Protein AF-I3S572-F1 (afdb_monomer_lite)

Sequence (122 aa):
MADKWIPLQGVKKGEIHIQITRKVPEVQKRKSIDSGPSLGKLHQIPSQIKEMMIKFRSLIEDENLEGLSTTLSELETLEDTQEGYIVQLETEQMLLLSKIKELGKEIINFSPSQSRRFFESP

Radius of gyration: 30.43 Å; chains: 1; bounding box: 64×19×92 Å

Foldseek 3Di:
DDWDWAFDPPDPGDIDIDDDDDPPPPPPPPPPPPPDPDVVVLVCLVVVLVVLVVVLVVCVVVVPPVSNVVSVVVNVVSVVVNVVVVVVVVVVVVVVVVVVVVVVVVCVVPPDPPDDDDPPDD

Organism: Lotus japonicus (NCBI:txid34305)

Secondary structure (DSSP, 8-state):
-EEEEEEPTTSSS-EEEEEE-------------S-PPPHHHHTTHHHHHHHHHHHHHHHHHTT-HHHHHHHHHHHHHHHHHHHHHHHHHHHHHHHHHHHHHHHHHHHHHHS---SSSS----

Structure (mmCIF, N/CA/C/O backbone):
data_AF-I3S572-F1
#
_entry.id   AF-I3S572-F1
#
loop_
_atom_site.group_PDB
_atom_site.id
_atom_site.type_symbol
_atom_site.label_atom_id
_atom_site.label_alt_id
_atom_site.label_comp_id
_atom_site.label_asym_id
_atom_site.label_entity_id
_atom_site.label_seq_id
_atom_site.pdbx_PDB_ins_code
_atom_site.Cartn_x
_atom_site.Cartn_y
_atom_site.Cartn_z
_atom_site.occupancy
_atom_site.B_iso_or_equiv
_atom_site.auth_seq_id
_atom_site.auth_comp_id
_atom_site.auth_asym_id
_atom_site.auth_atom_id
_atom_site.pdbx_PDB_model_num
ATOM 1 N N . MET A 1 1 ? 8.385 15.665 -37.724 1.00 61.81 1 MET A N 1
ATOM 2 C CA . MET A 1 1 ? 8.419 14.511 -38.645 1.00 61.81 1 MET A CA 1
ATOM 3 C C . MET A 1 1 ? 9.443 14.855 -39.702 1.00 61.81 1 MET A C 1
ATOM 5 O O . MET A 1 1 ? 9.413 15.988 -40.164 1.00 61.81 1 MET A O 1
ATOM 9 N N . ALA A 1 2 ? 10.391 13.967 -39.983 1.00 73.56 2 ALA A N 1
ATOM 10 C CA . ALA A 1 2 ? 11.379 14.196 -41.034 1.00 73.56 2 ALA A CA 1
ATOM 11 C C . ALA A 1 2 ? 11.100 13.196 -42.149 1.00 73.56 2 ALA A C 1
ATOM 13 O O . ALA A 1 2 ? 11.079 11.996 -41.888 1.00 73.56 2 ALA A O 1
ATOM 14 N N . ASP A 1 3 ? 10.828 13.706 -43.341 1.00 85.75 3 ASP A N 1
ATOM 15 C CA . ASP A 1 3 ? 10.545 12.918 -44.530 1.00 85.75 3 ASP A CA 1
ATOM 16 C C . ASP A 1 3 ? 11.526 13.340 -45.625 1.00 85.75 3 ASP A C 1
ATOM 18 O O . ASP A 1 3 ? 11.631 14.533 -45.931 1.00 85.75 3 ASP A O 1
ATOM 22 N N . LYS A 1 4 ? 12.325 12.397 -46.131 1.00 89.50 4 LYS A N 1
ATOM 23 C CA . LYS A 1 4 ? 13.387 12.704 -47.090 1.00 89.50 4 LYS A CA 1
ATOM 24 C C . LYS A 1 4 ? 13.690 11.535 -48.020 1.00 89.50 4 LYS A C 1
ATOM 26 O O . LYS A 1 4 ? 13.847 10.398 -47.581 1.00 89.50 4 LYS A O 1
ATOM 31 N N . TRP A 1 5 ? 13.881 11.861 -49.296 1.00 89.38 5 TRP A N 1
ATOM 32 C CA . TRP A 1 5 ? 14.478 10.978 -50.296 1.00 89.38 5 TRP A CA 1
ATOM 33 C C . TRP A 1 5 ? 16.002 11.136 -50.303 1.00 89.38 5 TRP A C 1
ATOM 35 O O . TRP A 1 5 ? 16.520 12.257 -50.326 1.00 89.38 5 TRP A O 1
ATOM 45 N N . ILE A 1 6 ? 16.728 10.019 -50.246 1.00 89.69 6 ILE A N 1
ATOM 46 C CA . ILE A 1 6 ? 18.193 9.976 -50.256 1.00 89.69 6 ILE A CA 1
ATOM 47 C C . ILE A 1 6 ? 18.657 9.160 -51.468 1.00 89.69 6 ILE A C 1
ATOM 49 O O . ILE A 1 6 ? 18.324 7.976 -51.550 1.00 89.69 6 ILE A O 1
ATOM 53 N N . PRO A 1 7 ? 19.429 9.742 -52.403 1.00 91.25 7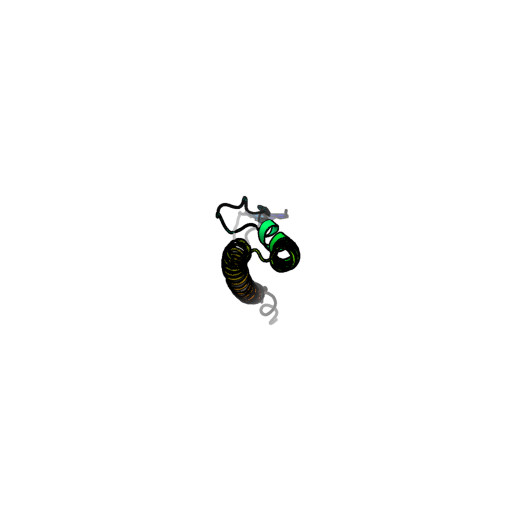 PRO A N 1
ATOM 54 C CA . PRO A 1 7 ? 19.930 9.008 -53.556 1.00 91.25 7 PRO A CA 1
ATOM 55 C C . PRO A 1 7 ? 20.971 7.966 -53.138 1.00 91.25 7 PRO A C 1
ATOM 57 O O . PRO A 1 7 ? 21.817 8.213 -52.274 1.00 91.25 7 PRO A O 1
ATOM 60 N N . LEU A 1 8 ? 20.921 6.800 -53.777 1.00 89.00 8 LEU A N 1
ATOM 61 C CA . LEU A 1 8 ? 21.879 5.726 -53.546 1.00 89.00 8 LEU A CA 1
ATOM 62 C C . LEU A 1 8 ? 23.235 6.064 -54.175 1.00 89.00 8 LEU A C 1
ATOM 64 O O . LEU A 1 8 ? 23.324 6.436 -55.345 1.00 89.00 8 LEU A O 1
ATOM 68 N N . GLN A 1 9 ? 24.309 5.890 -53.408 1.00 90.50 9 GLN A N 1
ATOM 69 C CA . GLN A 1 9 ? 25.669 6.062 -53.913 1.00 90.50 9 GLN A CA 1
ATOM 70 C C . GLN A 1 9 ? 26.147 4.786 -54.625 1.00 90.50 9 GLN A C 1
ATOM 72 O O . GLN A 1 9 ? 25.906 3.678 -54.155 1.00 90.50 9 GLN A O 1
ATOM 77 N N . GLY A 1 10 ? 26.829 4.936 -55.766 1.00 87.62 10 GLY A N 1
ATOM 78 C CA . GLY A 1 10 ? 27.440 3.821 -56.507 1.00 87.62 10 GLY A CA 1
ATOM 79 C C . GLY A 1 10 ? 26.513 3.042 -57.452 1.00 87.62 10 GLY A C 1
ATOM 80 O O . GLY A 1 10 ? 26.937 2.034 -58.013 1.00 87.62 10 GLY A O 1
ATOM 81 N N . VAL A 1 11 ? 25.274 3.497 -57.676 1.00 86.06 11 VAL A N 1
ATOM 82 C CA . VAL A 1 11 ? 24.319 2.854 -58.600 1.00 86.06 11 VAL A CA 1
ATOM 83 C C . VAL A 1 11 ? 23.838 3.813 -59.687 1.00 86.06 11 VAL A C 1
ATOM 85 O O . VAL A 1 11 ? 23.807 5.025 -59.498 1.00 86.06 11 VAL A O 1
ATOM 88 N N . LYS A 1 12 ? 23.445 3.269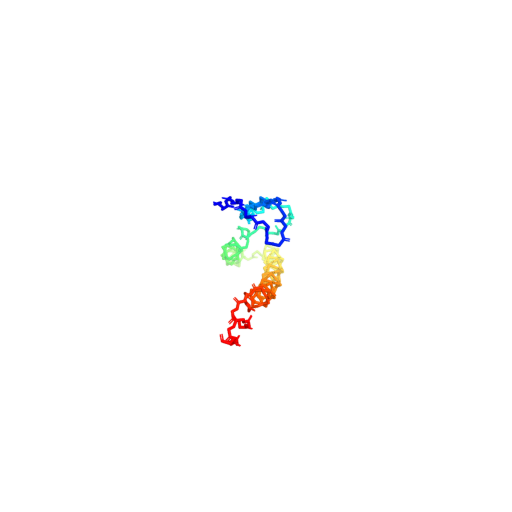 -60.848 1.00 84.06 12 LYS A N 1
ATOM 89 C CA . LYS A 1 12 ? 23.022 4.078 -62.006 1.00 84.06 12 LYS A CA 1
ATOM 90 C C . LYS A 1 12 ? 21.724 4.853 -61.755 1.00 84.06 12 LYS A C 1
ATOM 92 O O . LYS A 1 12 ? 21.590 5.955 -62.275 1.00 84.06 12 LYS A O 1
ATOM 97 N N . LYS A 1 13 ? 20.771 4.273 -61.013 1.00 85.12 13 LYS A N 1
ATOM 98 C CA . LYS A 1 13 ? 19.504 4.898 -60.592 1.00 85.12 13 LYS A CA 1
ATOM 99 C C . LYS A 1 13 ? 19.001 4.228 -59.310 1.00 85.12 13 LYS A C 1
ATOM 101 O O . LYS A 1 13 ? 19.040 3.002 -59.228 1.00 85.12 13 LYS A O 1
ATOM 106 N N . GLY A 1 14 ? 18.511 5.012 -58.352 1.00 89.12 14 GLY A N 1
ATOM 107 C CA . GLY A 1 14 ? 17.841 4.514 -57.148 1.00 89.12 14 GLY A CA 1
ATOM 108 C C . GLY A 1 14 ? 17.873 5.515 -55.992 1.00 89.12 14 GLY A C 1
ATOM 109 O O . GLY A 1 14 ? 18.871 6.207 -55.793 1.00 89.12 14 GLY A O 1
ATOM 110 N N . GLU A 1 15 ? 16.785 5.579 -55.230 1.00 93.00 15 GLU A N 1
ATOM 111 C CA . GLU A 1 15 ? 16.615 6.460 -54.070 1.00 93.00 15 GLU A CA 1
ATOM 112 C C . GLU A 1 15 ? 15.972 5.674 -52.919 1.00 93.00 15 GLU A C 1
ATOM 114 O O . GLU A 1 15 ? 15.203 4.740 -53.153 1.00 93.00 15 GLU A O 1
ATOM 119 N N . ILE A 1 16 ? 16.285 6.047 -51.678 1.00 89.31 16 ILE A N 1
ATOM 120 C CA . ILE A 1 16 ? 15.647 5.524 -50.466 1.00 89.31 16 ILE A CA 1
ATOM 121 C C . ILE A 1 16 ? 14.747 6.607 -49.884 1.00 89.31 16 ILE A C 1
ATOM 123 O O . ILE A 1 16 ? 15.182 7.740 -49.675 1.00 89.31 16 ILE A O 1
ATOM 127 N N . HIS A 1 17 ? 13.512 6.236 -49.566 1.00 90.31 17 HIS A N 1
ATOM 128 C CA . HIS A 1 17 ? 12.571 7.071 -48.832 1.00 90.31 17 HIS A CA 1
ATOM 129 C C . HIS A 1 17 ? 12.694 6.800 -47.332 1.00 90.31 17 HIS A C 1
ATOM 131 O O . HIS A 1 17 ? 12.541 5.660 -46.893 1.00 90.31 17 HIS A O 1
ATOM 137 N N . ILE A 1 18 ? 13.006 7.832 -46.546 1.00 88.69 18 ILE A N 1
ATOM 138 C CA . ILE A 1 18 ? 13.112 7.728 -45.089 1.00 88.69 18 ILE A CA 1
ATOM 139 C C . ILE A 1 18 ? 12.065 8.624 -44.446 1.00 88.69 18 ILE A C 1
ATOM 141 O O . ILE A 1 18 ? 12.135 9.848 -44.550 1.00 88.69 18 ILE A O 1
ATOM 145 N N . GLN A 1 19 ? 11.162 8.002 -43.689 1.00 87.62 19 GLN A N 1
ATOM 146 C CA . GLN A 1 19 ? 10.188 8.692 -42.857 1.00 87.62 19 GLN A CA 1
ATOM 147 C C . GLN A 1 19 ? 10.489 8.443 -41.374 1.00 87.62 19 GLN A C 1
ATOM 149 O O . GLN A 1 19 ? 10.284 7.353 -40.844 1.00 87.62 19 GLN A O 1
ATOM 154 N N . ILE A 1 20 ? 10.958 9.478 -40.676 1.00 83.88 20 ILE A N 1
ATOM 155 C CA . ILE A 1 20 ? 11.192 9.436 -39.231 1.00 83.88 20 ILE A CA 1
ATOM 156 C C . ILE A 1 20 ? 9.906 9.829 -38.509 1.00 83.88 20 ILE A C 1
ATOM 158 O O . ILE A 1 20 ? 9.544 11.011 -38.402 1.00 83.88 20 ILE A O 1
ATOM 162 N N . THR A 1 21 ? 9.238 8.823 -37.954 1.00 81.56 21 THR A N 1
ATOM 163 C CA . THR A 1 21 ? 8.114 8.999 -37.034 1.00 81.56 21 THR A CA 1
ATOM 164 C C . THR A 1 21 ? 8.589 8.825 -35.597 1.00 81.56 21 THR A C 1
ATOM 166 O O . THR A 1 21 ? 9.018 7.742 -35.201 1.00 81.56 21 THR A O 1
ATOM 169 N N . ARG A 1 22 ? 8.476 9.873 -34.777 1.00 74.75 22 ARG A N 1
ATOM 170 C CA . ARG A 1 22 ? 8.633 9.736 -33.326 1.00 74.75 22 ARG A CA 1
ATOM 171 C C . ARG A 1 22 ? 7.353 9.106 -32.782 1.00 74.75 22 ARG A C 1
ATOM 173 O O . ARG A 1 22 ? 6.327 9.780 -32.745 1.00 74.75 22 ARG A O 1
ATOM 180 N N . LYS A 1 23 ? 7.405 7.848 -32.332 1.00 68.19 23 LYS A N 1
ATOM 181 C CA . LYS A 1 23 ? 6.381 7.340 -31.412 1.00 68.19 23 LYS A CA 1
ATOM 182 C C . LYS A 1 23 ? 6.578 8.070 -30.091 1.00 68.19 23 LYS A C 1
ATOM 184 O O . LYS A 1 23 ? 7.460 7.726 -29.314 1.00 68.19 23 LYS A O 1
ATOM 189 N N . VAL A 1 24 ? 5.805 9.127 -29.868 1.00 64.12 24 VAL A N 1
ATOM 190 C CA . VAL A 1 24 ? 5.549 9.588 -28.505 1.00 64.12 24 VAL A CA 1
ATOM 191 C C . VAL A 1 24 ? 4.739 8.452 -27.889 1.00 64.12 24 VAL A C 1
ATOM 193 O O . VAL A 1 24 ? 3.676 8.156 -28.438 1.00 64.12 24 VAL A O 1
ATOM 196 N N . PRO A 1 25 ? 5.233 7.744 -26.852 1.00 61.62 25 PRO A N 1
ATOM 197 C CA . PRO A 1 25 ? 4.362 6.869 -26.093 1.00 61.62 25 PRO A CA 1
ATOM 198 C C . PRO A 1 25 ? 3.213 7.763 -25.670 1.00 61.62 25 PRO A C 1
ATOM 200 O O . PRO A 1 25 ? 3.436 8.770 -24.992 1.00 61.62 25 PRO A O 1
ATOM 203 N N . GLU A 1 26 ? 2.016 7.472 -26.171 1.00 53.59 26 GLU A N 1
ATOM 204 C CA . GLU A 1 26 ? 0.819 8.087 -25.641 1.00 53.59 26 GLU A CA 1
ATOM 205 C C . GLU A 1 26 ? 0.954 7.872 -24.142 1.00 53.59 26 GLU A C 1
ATOM 207 O O . GLU A 1 26 ? 1.129 6.732 -23.697 1.00 53.59 26 GLU A O 1
ATOM 212 N N . VAL A 1 27 ? 1.036 8.960 -23.373 1.00 53.47 27 VAL A N 1
ATOM 213 C CA . VAL A 1 27 ? 0.946 8.867 -21.925 1.00 53.4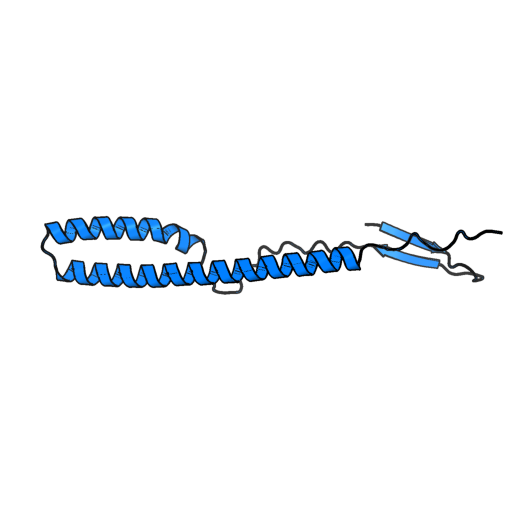7 27 VAL A CA 1
ATOM 214 C C . VAL A 1 27 ? -0.494 8.448 -21.699 1.00 53.47 27 VAL A C 1
ATOM 216 O O . VAL A 1 27 ? -1.366 9.251 -21.382 1.00 53.47 27 VAL A O 1
ATOM 219 N N . GLN A 1 28 ? -0.763 7.168 -21.940 1.00 45.97 28 GLN A N 1
ATOM 220 C CA . GLN A 1 28 ? -1.832 6.448 -21.326 1.00 45.97 28 GLN A CA 1
ATOM 221 C C . GLN A 1 28 ? -1.497 6.652 -19.861 1.00 45.97 28 GLN A C 1
ATOM 223 O O . GLN A 1 28 ? -0.660 5.954 -19.289 1.00 45.97 28 GLN A O 1
ATOM 228 N N . LYS A 1 29 ? -2.106 7.688 -19.263 1.00 48.81 29 LYS A N 1
ATOM 229 C CA . LYS A 1 29 ? -2.581 7.601 -17.891 1.00 48.81 29 LYS A CA 1
ATOM 230 C C . LYS A 1 29 ? -3.160 6.211 -17.859 1.00 48.81 29 LYS A C 1
ATOM 232 O O . LYS A 1 29 ? -4.186 6.004 -18.510 1.00 48.81 29 LYS A O 1
ATOM 237 N N . ARG A 1 30 ? -2.396 5.251 -17.328 1.00 46.69 30 ARG A N 1
ATOM 238 C CA . ARG A 1 30 ? -2.779 3.849 -17.349 1.00 46.69 30 ARG A CA 1
ATOM 239 C C . ARG A 1 30 ? -4.213 3.891 -16.862 1.00 46.69 30 ARG A C 1
ATOM 241 O O . ARG A 1 30 ? -4.452 4.347 -15.744 1.00 46.69 30 ARG A O 1
ATOM 248 N N . LYS A 1 31 ? -5.177 3.563 -17.730 1.00 44.94 31 LYS A N 1
ATOM 249 C CA . LYS A 1 31 ? -6.481 3.170 -17.220 1.00 44.94 31 LYS A CA 1
ATOM 250 C C . LYS A 1 31 ? -6.094 2.054 -16.278 1.00 44.94 31 LYS A C 1
ATOM 252 O O . LYS A 1 31 ? -5.457 1.109 -16.736 1.00 44.94 31 LYS A O 1
ATOM 257 N N . SER A 1 32 ? -6.272 2.317 -14.988 1.00 50.03 32 SER A N 1
ATOM 258 C CA . SER A 1 32 ? -5.906 1.458 -13.874 1.00 50.03 32 SER A CA 1
ATOM 259 C C . SER A 1 32 ? -6.615 0.122 -14.105 1.00 50.03 32 SER A C 1
ATOM 261 O O . SER A 1 32 ? -7.737 -0.122 -13.697 1.00 50.03 32 SER A O 1
ATOM 263 N N . ILE A 1 33 ? -5.979 -0.702 -14.924 1.00 44.84 33 ILE A N 1
ATOM 264 C CA . ILE A 1 33 ? -6.168 -2.132 -15.063 1.00 44.84 33 ILE A CA 1
ATOM 265 C C . ILE A 1 33 ? -4.986 -2.680 -14.281 1.00 44.84 33 ILE A C 1
ATOM 267 O O . ILE A 1 33 ? -3.982 -3.123 -14.818 1.00 44.84 33 ILE A O 1
ATOM 271 N N . ASP A 1 34 ? -5.028 -2.389 -12.994 1.00 41.12 34 ASP A N 1
ATOM 272 C CA . ASP A 1 34 ? -4.984 -3.422 -11.991 1.00 41.12 34 ASP A CA 1
ATOM 273 C C . ASP A 1 34 ? -5.658 -2.830 -10.759 1.00 41.12 34 ASP A C 1
ATOM 275 O O . ASP A 1 34 ? -5.604 -1.615 -10.526 1.00 41.12 34 ASP A O 1
ATOM 279 N N . SER A 1 35 ? -6.350 -3.672 -10.015 1.00 48.34 35 SER A N 1
ATOM 280 C CA . SER A 1 35 ? -7.110 -3.299 -8.825 1.00 48.34 35 SER A CA 1
ATOM 281 C C . SER A 1 35 ? -6.149 -3.091 -7.652 1.00 48.34 35 SER A C 1
ATOM 283 O O . SER A 1 35 ? -6.285 -3.710 -6.604 1.00 48.34 35 SER A O 1
ATOM 285 N N . GLY A 1 36 ? -5.135 -2.249 -7.859 1.00 52.72 36 GLY A N 1
ATOM 286 C CA . GLY A 1 36 ? -4.226 -1.791 -6.827 1.00 52.72 36 GLY A CA 1
ATOM 287 C C . GLY A 1 36 ? -4.960 -0.828 -5.897 1.00 52.72 36 GLY A C 1
ATOM 288 O O . GLY A 1 36 ? -5.832 -0.069 -6.342 1.00 52.72 36 GLY A O 1
ATOM 289 N N . PRO A 1 37 ? -4.653 -0.857 -4.599 1.00 56.16 37 PRO A N 1
ATOM 290 C CA . PRO A 1 37 ? -5.361 -0.049 -3.633 1.00 56.16 37 PRO A CA 1
ATOM 291 C C . PRO A 1 37 ? -5.123 1.438 -3.969 1.00 56.16 37 PRO A C 1
ATOM 293 O O . PRO A 1 37 ? -4.004 1.879 -4.236 1.00 56.16 37 PRO A O 1
ATOM 296 N N . SER A 1 38 ? -6.207 2.206 -4.116 1.00 62.94 38 SER A N 1
ATOM 297 C CA . SER A 1 38 ? -6.119 3.551 -4.685 1.00 62.94 38 SER A CA 1
ATOM 298 C C . SER A 1 38 ? -5.359 4.485 -3.742 1.00 62.94 38 SER A C 1
ATOM 300 O O . SER A 1 38 ? -5.650 4.552 -2.553 1.00 62.94 38 SER A O 1
ATOM 302 N N . LEU A 1 39 ? -4.426 5.276 -4.277 1.00 65.69 39 LEU A N 1
ATOM 303 C CA . LEU A 1 39 ? -3.666 6.286 -3.520 1.00 65.69 39 LEU A CA 1
ATOM 304 C C . LEU A 1 39 ? -4.604 7.238 -2.735 1.00 65.69 39 LEU A C 1
ATOM 306 O O . LEU A 1 39 ? -4.296 7.695 -1.637 1.00 65.69 39 LEU A O 1
ATOM 310 N N . GLY A 1 40 ? -5.818 7.458 -3.256 1.00 72.06 40 GLY A N 1
ATOM 311 C CA . GLY A 1 40 ? -6.879 8.195 -2.566 1.00 72.06 40 GLY A CA 1
ATOM 312 C C . GLY A 1 40 ? -7.311 7.589 -1.224 1.00 72.06 40 GLY A C 1
ATOM 313 O O . GLY A 1 40 ? -7.629 8.349 -0.316 1.00 72.06 40 GLY A O 1
ATOM 314 N N . LYS A 1 41 ? -7.283 6.260 -1.064 1.00 76.88 41 LYS A N 1
ATOM 315 C CA . LYS A 1 41 ? -7.547 5.591 0.218 1.00 76.88 41 LYS A CA 1
ATOM 316 C C . LYS A 1 41 ? -6.388 5.771 1.200 1.00 76.88 41 LYS A C 1
ATOM 318 O O . LYS A 1 41 ? -6.648 6.080 2.355 1.00 76.88 41 LYS A O 1
ATOM 323 N N . LEU A 1 42 ? -5.131 5.670 0.752 1.00 81.56 42 LEU A N 1
ATOM 324 C CA . LEU A 1 42 ? -3.956 5.890 1.611 1.00 81.56 42 LEU A CA 1
ATOM 325 C C . LEU A 1 42 ? -3.968 7.285 2.256 1.00 81.56 42 LEU A C 1
ATOM 327 O O . LEU A 1 42 ? -3.718 7.420 3.449 1.00 81.56 42 LEU A O 1
ATOM 331 N N . HIS A 1 43 ? -4.322 8.325 1.496 1.00 84.56 43 HIS A N 1
ATOM 332 C CA . HIS A 1 43 ? -4.418 9.688 2.033 1.00 84.56 43 HIS A CA 1
ATOM 33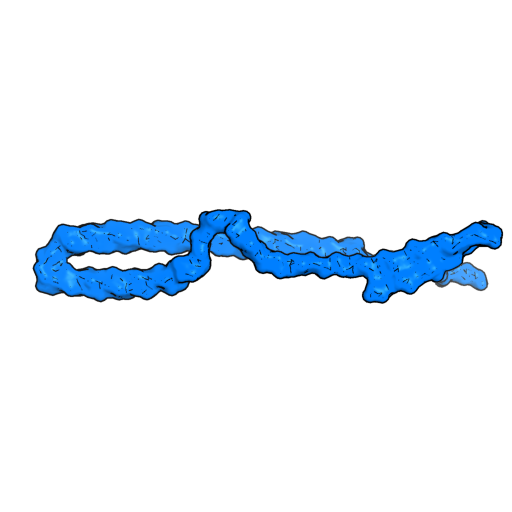3 C C . HIS A 1 43 ? -5.507 9.874 3.098 1.00 84.56 43 HIS A C 1
ATOM 335 O O . HIS A 1 43 ? -5.438 10.833 3.863 1.00 84.56 43 HIS A O 1
ATOM 341 N N . GLN A 1 44 ? -6.495 8.979 3.156 1.00 90.06 44 GLN A N 1
ATOM 342 C CA . GLN A 1 44 ? -7.572 9.020 4.147 1.00 90.06 44 GLN A CA 1
ATOM 343 C C . GLN A 1 44 ? -7.220 8.256 5.430 1.00 90.06 44 GLN A C 1
ATOM 345 O O . GLN A 1 44 ? -7.848 8.497 6.459 1.00 90.06 44 GLN A O 1
ATOM 350 N N . ILE A 1 45 ? -6.218 7.371 5.403 1.00 90.56 45 ILE A N 1
ATOM 351 C CA . ILE A 1 45 ? -5.809 6.591 6.581 1.00 90.56 45 ILE A CA 1
ATOM 352 C C . ILE A 1 45 ? -5.417 7.501 7.758 1.00 90.56 45 ILE A C 1
ATOM 354 O O . ILE A 1 45 ? -5.959 7.308 8.843 1.00 90.56 45 ILE A O 1
ATOM 358 N N . PRO A 1 46 ? -4.583 8.552 7.593 1.00 91.56 46 PRO A N 1
ATOM 359 C CA . PRO A 1 46 ? -4.221 9.422 8.712 1.00 91.56 46 PRO A CA 1
ATOM 360 C C . PRO A 1 46 ? -5.420 10.141 9.344 1.00 91.56 46 PRO A C 1
ATOM 362 O O . PRO A 1 46 ? -5.464 10.316 10.562 1.00 91.56 46 PRO A O 1
ATOM 365 N N . SER A 1 47 ? -6.406 10.554 8.537 1.00 93.50 47 SER A N 1
ATOM 366 C CA . SER A 1 47 ? -7.641 11.145 9.064 1.00 93.50 47 SER A CA 1
ATOM 367 C C . SER A 1 47 ? -8.487 10.115 9.810 1.00 93.50 47 SER A C 1
ATOM 369 O O . SER A 1 47 ? -8.967 10.427 10.894 1.00 93.50 47 SER A O 1
ATOM 371 N N . GLN A 1 48 ? -8.593 8.887 9.293 1.00 94.25 48 GLN A N 1
ATOM 372 C CA . GLN A 1 48 ? -9.325 7.803 9.955 1.00 94.25 48 GLN A CA 1
ATOM 373 C C . GLN A 1 48 ? -8.679 7.409 11.289 1.00 94.25 48 GLN A C 1
ATOM 375 O O . GLN A 1 48 ? -9.380 7.306 12.290 1.00 94.25 48 GLN A O 1
ATOM 380 N N . ILE A 1 49 ? -7.345 7.293 11.349 1.00 94.00 49 ILE A N 1
ATOM 381 C CA . ILE A 1 49 ? -6.613 7.058 12.605 1.00 94.00 49 ILE A CA 1
ATOM 382 C C . ILE A 1 49 ? -6.934 8.166 13.611 1.00 94.00 49 ILE A C 1
ATOM 384 O O . ILE A 1 49 ? -7.255 7.893 14.766 1.00 94.00 49 ILE A O 1
ATOM 388 N N . LYS A 1 50 ? -6.894 9.433 13.179 1.00 95.25 50 LYS A N 1
ATOM 389 C CA . LYS A 1 50 ? -7.200 10.569 14.055 1.00 95.25 50 LYS A CA 1
ATOM 390 C C . LYS A 1 50 ? -8.636 10.519 14.586 1.00 95.25 50 LYS A C 1
ATOM 392 O O . LYS A 1 50 ? -8.849 10.787 15.766 1.00 95.25 50 LYS A O 1
ATOM 397 N N . GLU A 1 51 ? -9.606 10.179 13.742 1.00 95.62 51 GLU A N 1
ATOM 398 C CA . GLU A 1 51 ? -11.008 10.009 14.140 1.00 95.62 51 GLU A CA 1
ATOM 399 C C . GLU A 1 51 ? -11.180 8.855 15.136 1.00 95.62 51 GLU A C 1
ATOM 401 O O . GLU A 1 51 ? -11.823 9.035 16.172 1.00 95.62 51 GLU A O 1
ATOM 406 N N . MET A 1 52 ? -10.532 7.710 14.899 1.00 94.56 52 MET A N 1
ATOM 407 C CA . MET A 1 52 ? -10.531 6.585 15.838 1.00 94.56 52 MET A CA 1
ATOM 408 C C . MET A 1 52 ? -9.900 6.965 17.178 1.00 94.56 52 MET A C 1
ATOM 410 O O . MET A 1 52 ? -10.458 6.636 18.218 1.00 94.56 52 MET A O 1
ATOM 414 N N . MET A 1 53 ? -8.796 7.720 17.194 1.00 94.81 53 MET A N 1
ATOM 415 C CA . MET A 1 53 ? -8.181 8.197 18.441 1.00 94.81 53 MET A CA 1
ATOM 416 C C . MET A 1 53 ? -9.103 9.118 19.252 1.00 94.81 53 MET A C 1
ATOM 418 O O . MET A 1 53 ? -9.039 9.127 20.483 1.00 94.81 53 MET A O 1
ATOM 422 N N . ILE A 1 54 ? -9.947 9.912 18.586 1.00 95.81 54 ILE A N 1
ATOM 423 C CA . ILE A 1 54 ? -10.966 10.732 19.254 1.00 95.81 54 ILE A CA 1
ATOM 424 C C . ILE A 1 54 ? -12.059 9.825 19.830 1.00 95.81 54 ILE A C 1
ATOM 426 O O . ILE A 1 54 ? -12.379 9.947 21.011 1.00 95.81 54 ILE A O 1
ATOM 430 N N . LYS A 1 55 ? -12.562 8.873 19.034 1.00 95.62 55 LYS A N 1
ATOM 431 C CA . LYS A 1 55 ? -13.552 7.868 19.459 1.00 95.62 55 LYS A CA 1
ATOM 432 C C . LYS A 1 55 ? -13.050 7.027 20.641 1.00 95.62 55 LYS A C 1
ATOM 434 O O . LYS A 1 55 ? -13.810 6.711 21.546 1.00 95.62 55 LYS A O 1
ATOM 439 N N . PHE A 1 56 ? -11.758 6.715 20.684 1.00 94.38 56 PHE A N 1
ATOM 440 C CA . PHE A 1 56 ? -11.119 6.045 21.814 1.00 94.38 56 PHE A CA 1
ATOM 441 C C . PHE A 1 56 ? -11.262 6.831 23.116 1.00 94.38 56 PHE A C 1
ATOM 443 O O . PHE A 1 56 ? -11.583 6.250 24.146 1.00 94.38 56 PHE A O 1
ATOM 450 N N . ARG A 1 57 ? -11.044 8.152 23.084 1.00 94.75 57 ARG A N 1
ATOM 451 C CA . ARG A 1 57 ? -11.188 8.988 24.285 1.00 94.75 57 ARG A CA 1
ATOM 452 C C . ARG A 1 57 ? -12.629 9.029 24.766 1.00 94.75 57 ARG A C 1
ATOM 454 O O . ARG A 1 57 ? -12.843 8.832 25.954 1.00 94.75 57 ARG A O 1
ATOM 461 N N . SER A 1 58 ? -13.593 9.203 23.861 1.00 96.38 58 SER A N 1
ATOM 462 C CA . SER A 1 58 ? -15.007 9.207 24.256 1.00 96.38 58 SER A CA 1
ATOM 463 C C . SER A 1 58 ? -15.429 7.864 24.853 1.00 96.38 58 SER A C 1
ATOM 465 O O . SER A 1 58 ? -16.084 7.828 25.881 1.00 96.38 58 SER A O 1
ATOM 467 N N . LEU A 1 59 ? -14.982 6.744 24.276 1.00 96.75 59 LEU A N 1
ATOM 468 C CA . LEU A 1 59 ? -15.308 5.415 24.801 1.00 96.75 59 LEU A CA 1
ATOM 469 C C . LEU A 1 59 ? -14.660 5.122 26.167 1.00 96.75 59 LEU A C 1
ATOM 471 O O . LEU A 1 59 ? -15.221 4.350 26.940 1.00 96.75 59 LEU A O 1
ATOM 475 N N . ILE A 1 60 ? -13.503 5.725 26.472 1.00 95.12 60 ILE A N 1
ATOM 476 C CA . ILE A 1 60 ? -12.907 5.682 27.818 1.00 95.12 60 ILE A CA 1
ATOM 477 C C . ILE A 1 60 ? -13.771 6.469 28.807 1.00 95.12 60 ILE A C 1
ATOM 479 O O . ILE A 1 60 ? -14.027 5.975 29.901 1.00 95.12 60 ILE A O 1
ATOM 483 N N . GLU A 1 61 ? -14.211 7.672 28.430 1.00 96.38 61 GLU A N 1
ATOM 484 C CA . GLU A 1 61 ? -15.086 8.514 29.261 1.00 96.38 61 GLU A CA 1
ATOM 485 C C . GLU A 1 61 ? -16.434 7.834 29.544 1.00 96.38 61 GLU A C 1
ATOM 487 O O . GLU A 1 61 ? -16.950 7.938 30.655 1.00 96.38 61 GLU A O 1
ATOM 492 N N . ASP A 1 62 ? -16.952 7.078 28.575 1.00 95.44 62 ASP A N 1
ATOM 493 C CA . ASP A 1 62 ? -18.192 6.304 28.685 1.00 95.44 62 ASP A CA 1
ATOM 494 C C . ASP A 1 62 ? -18.014 4.939 29.394 1.00 95.44 62 ASP A C 1
ATOM 496 O O . ASP A 1 62 ? -18.966 4.162 29.469 1.00 95.44 62 ASP A O 1
ATOM 500 N N . GLU A 1 63 ? -16.803 4.605 29.866 1.00 94.94 63 GLU A N 1
ATOM 501 C CA . GLU A 1 63 ? -16.431 3.298 30.448 1.00 94.94 63 GLU A CA 1
ATOM 502 C C . GLU A 1 63 ? -16.819 2.084 29.564 1.00 94.94 63 GLU A C 1
ATOM 504 O O . GLU A 1 63 ? -17.044 0.966 30.038 1.00 94.94 63 GLU A O 1
ATOM 509 N N . ASN A 1 64 ? -16.866 2.277 28.241 1.00 96.44 64 ASN A N 1
ATOM 510 C CA . ASN A 1 64 ? -17.319 1.270 27.284 1.00 96.44 64 ASN A CA 1
ATOM 511 C C . ASN A 1 64 ? -16.162 0.382 26.795 1.00 96.44 64 ASN A C 1
ATOM 513 O O . ASN A 1 64 ? -15.609 0.571 25.707 1.00 96.44 64 ASN A O 1
ATOM 517 N N . LEU A 1 65 ? -15.820 -0.630 27.596 1.00 94.50 65 LEU A N 1
ATOM 518 C CA . LEU A 1 65 ? -14.722 -1.561 27.307 1.00 94.50 65 LEU A CA 1
ATOM 519 C C . LEU A 1 65 ? -14.918 -2.363 26.006 1.00 94.50 65 LEU A C 1
ATOM 521 O O . LEU A 1 65 ? -13.962 -2.578 25.262 1.00 94.50 65 LEU A O 1
ATOM 525 N N . GLU A 1 66 ? -16.143 -2.800 25.709 1.00 95.50 66 GLU A N 1
ATOM 526 C CA . GLU A 1 66 ? -16.443 -3.584 24.502 1.00 95.50 66 GLU A CA 1
ATOM 527 C C . GLU A 1 66 ? -16.262 -2.738 23.231 1.00 95.50 66 GLU A C 1
ATOM 529 O O . GLU A 1 66 ? -15.627 -3.165 22.259 1.00 95.50 66 GLU A O 1
ATOM 534 N N . GLY A 1 67 ? -16.741 -1.491 23.266 1.00 94.81 67 GLY A N 1
ATOM 535 C CA . GLY A 1 67 ? -16.529 -0.519 22.197 1.00 94.81 67 GLY A CA 1
ATOM 536 C C . GLY A 1 67 ? -15.052 -0.174 22.001 1.00 94.81 67 GLY A C 1
ATOM 537 O O . GLY A 1 67 ? -14.606 -0.032 20.857 1.00 94.81 67 GLY A O 1
ATOM 538 N N . LEU A 1 68 ? -14.283 -0.077 23.094 1.00 96.25 68 LEU A N 1
ATOM 539 C CA . LEU A 1 68 ? -12.831 0.122 23.042 1.00 96.25 68 LEU A CA 1
ATOM 540 C C . LEU A 1 68 ? -12.131 -1.050 22.367 1.00 96.25 68 LEU A C 1
ATOM 542 O O . LEU A 1 68 ? -11.340 -0.827 21.455 1.00 96.25 68 LEU A O 1
ATOM 546 N N . SER A 1 69 ? -12.455 -2.281 22.766 1.00 95.69 69 SER A N 1
ATOM 547 C CA . SER A 1 69 ? -11.880 -3.485 22.160 1.00 95.69 69 SER A CA 1
ATOM 548 C C . SER A 1 69 ? -12.163 -3.540 20.661 1.00 95.69 69 SER A C 1
ATOM 550 O O . SER A 1 69 ? -11.266 -3.825 19.876 1.00 95.69 69 SER A O 1
ATOM 552 N N . THR A 1 70 ? -13.393 -3.219 20.257 1.00 95.88 70 THR A N 1
ATOM 553 C CA . THR A 1 70 ? -13.790 -3.229 18.843 1.00 95.88 70 THR A CA 1
ATOM 554 C C . THR A 1 70 ? -13.043 -2.156 18.050 1.00 95.88 70 THR A C 1
ATOM 556 O O . THR A 1 70 ? -12.476 -2.441 16.999 1.00 95.88 70 THR A O 1
ATOM 559 N N . THR A 1 71 ? -12.981 -0.929 18.576 1.00 95.62 71 THR A N 1
ATOM 560 C CA . THR A 1 71 ? -12.282 0.186 17.913 1.00 95.62 71 THR A CA 1
ATOM 561 C C . THR A 1 71 ? -10.766 -0.049 17.860 1.00 95.62 71 THR A C 1
ATOM 563 O O . THR A 1 71 ? -10.114 0.405 16.922 1.00 95.62 71 THR A O 1
ATOM 566 N N . LEU A 1 72 ? -10.193 -0.783 18.824 1.00 95.75 72 LEU A N 1
ATOM 567 C CA . LEU A 1 72 ? -8.787 -1.192 18.794 1.00 95.75 72 LEU A CA 1
ATOM 568 C C . LEU A 1 72 ? -8.509 -2.161 17.655 1.00 95.75 72 LEU A C 1
ATOM 570 O O . LEU A 1 72 ? -7.595 -1.921 16.877 1.00 95.75 72 LEU A O 1
ATOM 574 N N . SER A 1 73 ? -9.330 -3.202 17.522 1.00 96.19 73 SER A N 1
ATOM 575 C CA . SER A 1 73 ? -9.186 -4.161 16.428 1.00 96.19 73 SER A CA 1
ATOM 576 C C . SER A 1 73 ? -9.368 -3.497 15.061 1.00 96.19 73 SER A C 1
ATOM 578 O O . SER A 1 73 ? -8.625 -3.791 14.131 1.00 96.19 73 SER A O 1
ATOM 580 N N . GLU A 1 74 ? -10.303 -2.550 14.925 1.00 95.25 74 GLU A N 1
ATOM 581 C CA . GLU A 1 74 ? -10.429 -1.737 13.705 1.00 95.25 74 GLU A CA 1
ATOM 582 C C . GLU A 1 74 ? -9.141 -0.945 13.411 1.00 95.25 74 GLU A C 1
ATOM 584 O O . GLU A 1 74 ? -8.684 -0.917 12.267 1.00 95.25 74 GLU A O 1
ATOM 589 N N . LEU A 1 75 ? -8.525 -0.342 14.433 1.00 95.19 75 LEU A N 1
ATOM 590 C CA . LEU A 1 75 ? -7.276 0.407 14.287 1.00 95.19 75 LEU A CA 1
ATOM 591 C C . LEU A 1 75 ? -6.095 -0.492 13.887 1.00 95.19 75 LEU A C 1
ATOM 593 O O . LEU A 1 75 ? -5.320 -0.095 13.022 1.00 95.19 75 LEU A O 1
ATOM 597 N N . GLU A 1 76 ? -5.984 -1.691 14.461 1.00 94.25 76 GLU A N 1
ATOM 598 C CA . GLU A 1 76 ? -4.975 -2.695 14.083 1.00 94.25 76 GLU A CA 1
ATOM 599 C C . GLU A 1 76 ? -5.115 -3.073 12.602 1.00 94.25 76 GLU A C 1
ATOM 601 O O . GLU A 1 76 ? -4.161 -2.963 11.839 1.00 94.25 76 GLU A O 1
ATOM 606 N N . THR A 1 77 ? -6.332 -3.382 12.139 1.00 94.06 77 THR A N 1
ATOM 607 C CA . THR A 1 77 ? -6.550 -3.706 10.714 1.00 94.06 77 THR A CA 1
ATOM 608 C C . THR A 1 77 ? -6.244 -2.539 9.768 1.00 94.06 77 THR A C 1
ATOM 610 O O . THR A 1 77 ? -5.854 -2.734 8.609 1.00 94.06 77 THR A O 1
ATOM 613 N N . LEU A 1 78 ? -6.437 -1.301 10.234 1.00 93.50 78 LEU A N 1
ATOM 614 C CA . LEU A 1 78 ? -6.107 -0.103 9.471 1.00 93.50 78 LEU A CA 1
ATOM 615 C C . LEU A 1 78 ? -4.587 0.103 9.379 1.00 93.50 78 LEU A C 1
ATOM 617 O O . LEU A 1 78 ? -4.103 0.562 8.342 1.00 93.50 78 LEU A O 1
ATOM 621 N N . GLU A 1 79 ? -3.851 -0.249 10.431 1.00 92.88 79 GLU A N 1
ATOM 622 C CA . GLU A 1 79 ? -2.389 -0.217 10.474 1.00 92.88 79 GLU A CA 1
ATOM 623 C C . GLU A 1 79 ? -1.777 -1.281 9.552 1.00 92.88 79 GLU A C 1
ATOM 625 O O . GLU A 1 79 ? -0.997 -0.909 8.673 1.00 92.88 79 GLU A O 1
ATOM 630 N N . ASP A 1 80 ? -2.271 -2.526 9.590 1.00 93.06 80 ASP A N 1
ATOM 631 C CA . ASP A 1 80 ? -1.910 -3.583 8.626 1.00 93.06 80 ASP A CA 1
ATOM 632 C C . ASP A 1 80 ? -2.100 -3.105 7.174 1.00 93.06 80 ASP A C 1
ATOM 634 O O . ASP A 1 80 ? -1.275 -3.315 6.276 1.00 93.06 80 ASP A O 1
ATOM 638 N N . THR A 1 81 ? -3.217 -2.414 6.922 1.00 91.38 81 THR A N 1
ATOM 639 C CA . THR A 1 81 ? -3.520 -1.855 5.602 1.00 91.38 81 THR A CA 1
ATOM 640 C C . THR A 1 81 ? -2.515 -0.765 5.218 1.00 91.38 81 THR A C 1
ATOM 642 O O . THR A 1 81 ? -2.078 -0.708 4.065 1.00 91.38 81 THR A O 1
ATOM 645 N N . GLN A 1 82 ? -2.149 0.113 6.157 1.00 92.00 82 GLN A N 1
ATOM 646 C CA . GLN A 1 82 ? -1.151 1.161 5.946 1.00 92.00 82 GLN A CA 1
ATOM 647 C C . GLN A 1 82 ? 0.227 0.572 5.629 1.00 92.00 82 GLN A C 1
ATOM 649 O O . GLN A 1 82 ? 0.869 1.032 4.682 1.00 92.00 82 GLN A O 1
ATOM 654 N N . GLU A 1 83 ? 0.663 -0.445 6.373 1.00 93.00 83 GLU A N 1
ATOM 655 C CA . GLU A 1 83 ? 1.924 -1.147 6.129 1.00 93.00 83 GLU A CA 1
ATOM 656 C C . GLU A 1 83 ? 1.941 -1.770 4.726 1.00 93.00 83 GLU A C 1
ATOM 658 O O . GLU A 1 83 ? 2.893 -1.570 3.964 1.00 93.00 83 GLU A O 1
ATOM 663 N N . GLY A 1 84 ? 0.839 -2.405 4.311 1.00 91.38 84 GLY A N 1
ATOM 664 C CA . GLY A 1 84 ? 0.686 -2.935 2.954 1.00 91.38 84 GLY A CA 1
ATOM 665 C C . GLY A 1 84 ? 0.893 -1.882 1.855 1.00 91.38 84 GLY A 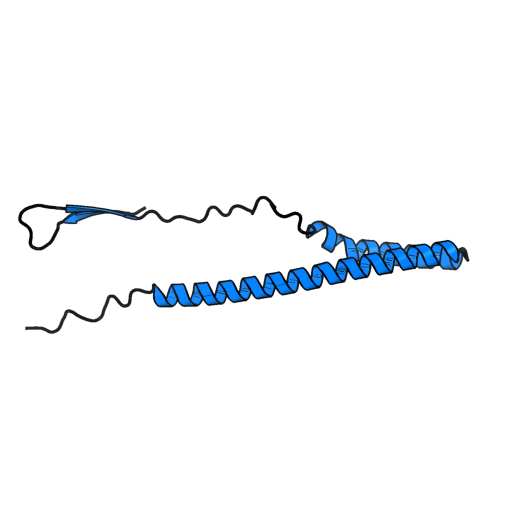C 1
ATOM 666 O O . GLY A 1 84 ? 1.575 -2.143 0.859 1.00 91.38 84 GLY A O 1
ATOM 667 N N . TYR A 1 85 ? 0.371 -0.663 2.039 1.00 91.31 85 TYR A N 1
ATOM 668 C CA . TYR A 1 85 ? 0.625 0.442 1.107 1.00 91.31 85 TYR A CA 1
ATOM 669 C C . TYR A 1 85 ? 2.094 0.875 1.081 1.00 91.31 85 TYR A C 1
ATOM 671 O O . TYR A 1 85 ? 2.607 1.197 0.007 1.00 91.31 85 TYR A O 1
ATOM 679 N N . ILE A 1 86 ? 2.770 0.911 2.233 1.00 91.56 86 ILE A N 1
ATOM 680 C CA . ILE A 1 86 ? 4.187 1.294 2.321 1.00 91.56 86 ILE A CA 1
ATOM 681 C C . ILE A 1 86 ? 5.041 0.306 1.523 1.00 91.56 86 ILE A C 1
ATOM 683 O O . ILE A 1 86 ? 5.783 0.727 0.635 1.00 91.56 86 ILE A O 1
ATOM 687 N N . VAL A 1 87 ? 4.858 -0.998 1.749 1.00 93.94 87 VAL A N 1
ATOM 688 C CA . VAL A 1 87 ? 5.591 -2.056 1.033 1.00 93.94 87 VAL A CA 1
ATOM 689 C C . VAL A 1 87 ? 5.374 -1.963 -0.482 1.00 93.94 87 VAL A C 1
ATOM 691 O O . VAL A 1 87 ? 6.318 -2.103 -1.271 1.00 93.94 87 VAL A O 1
ATOM 694 N N . GLN A 1 88 ? 4.140 -1.687 -0.918 1.00 90.38 88 GLN A N 1
ATOM 695 C CA . GLN A 1 88 ? 3.847 -1.482 -2.336 1.00 90.38 88 GLN A CA 1
ATOM 696 C C . GLN A 1 88 ? 4.598 -0.266 -2.899 1.00 90.38 88 GLN A C 1
ATOM 698 O O . GLN A 1 88 ? 5.226 -0.371 -3.954 1.00 90.38 88 GLN A O 1
ATOM 703 N N . LEU A 1 89 ? 4.563 0.875 -2.207 1.00 92.69 89 LEU A N 1
ATOM 704 C CA . LEU A 1 89 ? 5.237 2.099 -2.649 1.00 92.69 89 LEU A CA 1
ATOM 705 C C . LEU A 1 89 ? 6.757 1.926 -2.738 1.00 92.69 89 LEU A C 1
ATOM 707 O O . LEU A 1 89 ? 7.366 2.378 -3.708 1.00 92.69 89 LEU A O 1
ATOM 711 N N . GLU A 1 90 ? 7.371 1.247 -1.771 1.00 93.69 90 GLU A N 1
ATOM 712 C CA . GLU A 1 90 ? 8.802 0.929 -1.790 1.00 93.69 90 GLU A CA 1
ATOM 713 C C . GLU A 1 90 ? 9.164 0.028 -2.978 1.00 93.69 90 GLU A C 1
ATOM 715 O O . GLU A 1 90 ? 10.151 0.268 -3.684 1.00 93.69 90 GLU A O 1
ATOM 720 N N . THR A 1 91 ? 8.323 -0.970 -3.263 1.00 94.25 91 THR A N 1
ATOM 721 C CA . THR A 1 91 ? 8.493 -1.862 -4.417 1.00 94.25 91 THR A CA 1
ATOM 722 C C . THR A 1 91 ? 8.389 -1.091 -5.735 1.00 94.25 91 THR A C 1
ATOM 724 O O . THR A 1 91 ? 9.248 -1.221 -6.612 1.00 94.25 91 THR A O 1
ATOM 727 N N . GLU A 1 92 ? 7.370 -0.242 -5.881 1.00 93.06 92 GLU A N 1
ATOM 728 C CA . GLU A 1 92 ? 7.184 0.595 -7.069 1.00 93.06 92 GLU A CA 1
ATOM 729 C C . GLU A 1 92 ? 8.342 1.585 -7.258 1.00 93.06 92 GLU A C 1
ATOM 731 O O . GLU A 1 92 ? 8.836 1.755 -8.379 1.00 93.06 92 GLU A O 1
ATOM 736 N N . GLN A 1 93 ? 8.832 2.193 -6.173 1.00 95.00 93 GLN A N 1
ATOM 737 C CA . GLN A 1 93 ? 9.997 3.076 -6.198 1.00 95.00 93 GLN A CA 1
ATOM 738 C C . GLN A 1 93 ? 11.247 2.328 -6.681 1.00 95.00 93 GLN A C 1
ATOM 740 O O . GLN A 1 93 ? 11.964 2.821 -7.559 1.00 95.00 93 GLN A O 1
ATOM 745 N N . MET A 1 94 ? 11.500 1.129 -6.152 1.00 96.44 94 MET A N 1
ATOM 746 C CA . MET A 1 94 ? 12.631 0.293 -6.556 1.00 96.44 94 MET A CA 1
ATOM 747 C C . MET A 1 94 ? 12.573 -0.048 -8.051 1.00 96.44 94 MET A C 1
ATOM 749 O O . MET A 1 94 ? 13.570 0.109 -8.766 1.00 96.44 94 MET A O 1
ATOM 753 N N . LEU A 1 95 ? 11.402 -0.464 -8.544 1.00 96.19 95 LEU A N 1
ATOM 754 C CA . LEU A 1 95 ? 11.183 -0.774 -9.959 1.00 96.19 95 LEU A CA 1
ATOM 755 C C . LEU A 1 95 ? 11.403 0.452 -10.849 1.00 96.19 95 LEU A C 1
ATOM 757 O O . LEU A 1 95 ? 12.066 0.352 -11.886 1.00 96.19 95 LEU A O 1
ATOM 761 N N . LEU A 1 96 ? 10.905 1.620 -10.439 1.00 97.50 96 LEU A N 1
ATOM 762 C CA . LEU A 1 96 ? 11.076 2.861 -11.188 1.00 97.50 96 LEU A CA 1
ATOM 763 C C . LEU A 1 96 ? 12.553 3.267 -11.281 1.00 97.50 96 LEU A C 1
ATOM 765 O O . LEU A 1 96 ? 13.037 3.588 -12.367 1.00 97.50 96 LEU A O 1
ATOM 769 N N . LEU A 1 97 ? 13.294 3.192 -10.172 1.00 96.81 97 LEU A N 1
ATOM 770 C CA . LEU A 1 97 ? 14.734 3.465 -10.151 1.00 96.81 97 LEU A CA 1
ATOM 771 C C . LEU A 1 97 ? 15.517 2.479 -11.023 1.00 96.81 97 LEU A C 1
ATOM 773 O O . LEU A 1 97 ? 16.435 2.885 -11.739 1.00 96.81 97 LEU A O 1
ATOM 777 N N . SER A 1 98 ? 15.151 1.196 -10.992 1.00 96.06 98 SER A N 1
ATOM 778 C CA . SER A 1 98 ? 15.731 0.181 -11.876 1.00 96.06 98 SER A CA 1
ATOM 779 C C . SER A 1 98 ? 15.502 0.539 -13.347 1.00 96.06 98 SER A C 1
ATOM 781 O O . SER A 1 98 ? 16.450 0.569 -14.136 1.00 96.06 98 SER A O 1
ATOM 783 N N . LYS A 1 99 ? 14.271 0.931 -13.705 1.00 96.81 99 LYS A N 1
ATOM 784 C CA . LYS A 1 99 ? 13.932 1.302 -15.082 1.00 96.81 99 LYS A CA 1
ATOM 785 C C . LYS A 1 99 ? 14.664 2.556 -15.551 1.00 96.81 99 LYS A C 1
ATOM 787 O O . LYS A 1 99 ? 15.133 2.597 -16.685 1.00 96.81 99 LYS A O 1
ATOM 792 N N . ILE A 1 100 ? 14.816 3.557 -14.684 1.00 95.62 100 ILE A N 1
ATOM 793 C CA . ILE A 1 100 ? 15.612 4.758 -14.977 1.00 95.62 100 ILE A CA 1
ATOM 794 C C . ILE A 1 100 ? 17.063 4.375 -15.298 1.00 95.62 100 ILE A C 1
ATOM 796 O O . ILE A 1 100 ? 17.632 4.880 -16.266 1.00 95.62 100 ILE A O 1
ATOM 800 N N . LYS A 1 101 ? 17.659 3.455 -14.527 1.00 94.81 101 LYS A N 1
ATOM 801 C CA . LYS A 1 101 ? 19.027 2.972 -14.776 1.00 94.81 101 LYS A CA 1
ATOM 802 C C . LYS A 1 101 ? 19.146 2.236 -16.113 1.00 94.81 101 LYS A C 1
ATOM 804 O O . LYS A 1 101 ? 20.126 2.443 -16.823 1.00 94.81 101 LYS A O 1
ATOM 809 N N . GLU A 1 102 ? 18.178 1.387 -16.453 1.00 95.38 102 GLU A N 1
ATOM 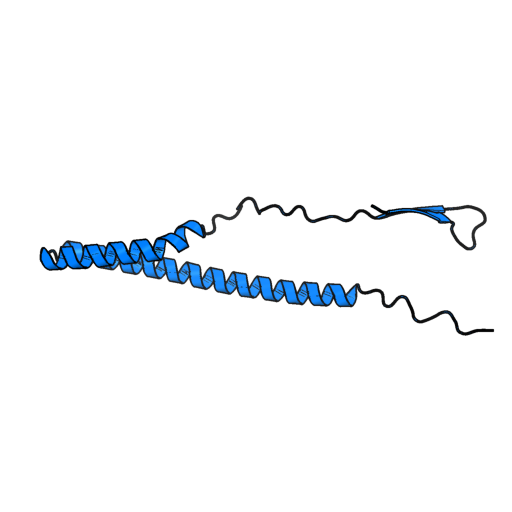810 C CA . GLU A 1 102 ? 18.128 0.671 -17.736 1.00 95.38 102 GLU A CA 1
ATOM 811 C C . GLU A 1 102 ? 18.049 1.648 -18.917 1.00 95.38 102 GLU A C 1
ATOM 813 O O . GLU A 1 102 ? 18.907 1.617 -19.799 1.00 95.38 102 GLU A O 1
ATOM 818 N N . LEU A 1 103 ? 17.101 2.589 -18.878 1.00 94.56 103 LEU A N 1
ATOM 819 C CA . LEU A 1 103 ? 16.936 3.606 -19.920 1.00 94.56 103 LEU A CA 1
ATOM 820 C C . LEU A 1 103 ? 18.174 4.501 -20.054 1.00 94.56 103 LEU A C 1
ATOM 822 O O . LEU A 1 103 ? 18.577 4.839 -21.164 1.00 94.56 103 LEU A O 1
ATOM 826 N N . GLY A 1 104 ? 18.821 4.853 -18.939 1.00 91.56 104 GLY A N 1
ATOM 827 C CA . GLY A 1 104 ? 20.079 5.599 -18.959 1.00 91.56 104 GLY A CA 1
ATOM 828 C C . GLY A 1 104 ? 21.191 4.865 -19.717 1.00 91.56 104 GLY A C 1
ATOM 829 O O . GLY A 1 104 ? 21.921 5.487 -20.489 1.00 91.56 104 GLY A O 1
ATOM 830 N N . LYS A 1 105 ? 21.294 3.538 -19.558 1.00 90.81 105 LYS A N 1
ATOM 831 C CA . LYS A 1 105 ? 22.243 2.713 -20.324 1.00 90.81 105 LYS A CA 1
ATOM 832 C C . LYS A 1 105 ? 21.878 2.664 -21.802 1.00 90.81 105 LYS A C 1
ATOM 834 O O . LYS A 1 105 ? 22.759 2.822 -22.641 1.00 90.81 105 LYS A O 1
ATOM 839 N N . GLU A 1 106 ? 20.602 2.471 -22.126 1.00 88.19 106 GLU A N 1
ATOM 840 C CA . GLU A 1 106 ? 20.135 2.473 -23.515 1.00 88.19 106 GLU A CA 1
ATOM 841 C C . GLU A 1 106 ? 20.463 3.797 -24.215 1.00 88.19 106 GLU A C 1
ATOM 843 O O . GLU A 1 106 ? 21.006 3.776 -25.313 1.00 88.19 106 GLU A O 1
ATOM 848 N N . ILE A 1 107 ? 20.248 4.948 -23.569 1.00 86.50 107 ILE A N 1
ATOM 849 C CA . ILE A 1 107 ? 20.588 6.266 -24.134 1.00 86.50 107 ILE A CA 1
ATOM 850 C C . ILE A 1 107 ? 22.083 6.372 -24.470 1.00 86.50 107 ILE A C 1
ATOM 852 O O . ILE A 1 107 ? 22.438 6.897 -25.524 1.00 86.50 107 ILE A O 1
ATOM 856 N N . ILE A 1 108 ? 22.962 5.863 -23.602 1.00 84.31 108 ILE A N 1
ATOM 857 C CA . ILE A 1 108 ? 24.410 5.850 -23.856 1.00 84.31 108 ILE A CA 1
ATOM 858 C C . ILE A 1 108 ? 24.746 4.897 -25.011 1.00 84.31 108 ILE A C 1
ATOM 860 O O . ILE A 1 108 ? 25.532 5.255 -25.885 1.00 84.31 108 ILE A O 1
ATOM 864 N N . ASN A 1 109 ? 24.117 3.720 -25.054 1.00 77.00 109 ASN A N 1
ATOM 865 C CA . ASN A 1 109 ? 24.340 2.711 -26.091 1.00 77.00 109 ASN A CA 1
ATOM 866 C C . ASN A 1 109 ? 23.811 3.137 -27.475 1.00 77.00 109 ASN A C 1
ATOM 868 O O . ASN A 1 109 ? 24.377 2.736 -28.489 1.00 77.00 109 ASN A O 1
ATOM 872 N N . PHE A 1 110 ? 22.751 3.951 -27.527 1.00 63.81 110 PHE A N 1
ATOM 873 C CA . PHE A 1 110 ? 22.177 4.510 -28.758 1.00 63.81 110 PHE A CA 1
ATOM 874 C C . PHE A 1 110 ? 22.742 5.890 -29.131 1.00 63.81 110 PHE A C 1
ATOM 876 O O . PHE A 1 110 ? 22.388 6.425 -30.184 1.00 63.81 110 PHE A O 1
ATOM 883 N N . SER A 1 111 ? 23.621 6.477 -28.310 1.00 51.41 111 SER A N 1
ATOM 884 C CA . SER A 1 111 ? 24.340 7.692 -28.689 1.00 51.41 111 SER A CA 1
ATOM 885 C C . SER A 1 111 ? 25.234 7.374 -29.890 1.00 51.41 111 SER A C 1
ATOM 887 O O . SER A 1 111 ? 26.075 6.471 -29.802 1.00 51.41 111 SER A O 1
ATOM 889 N N . PRO A 1 112 ? 25.069 8.067 -31.031 1.00 53.69 112 PRO A N 1
ATOM 890 C CA . PRO A 1 112 ? 25.853 7.789 -32.212 1.00 53.69 112 PRO A CA 1
ATOM 891 C C . PRO A 1 112 ? 27.301 8.165 -31.916 1.00 53.69 112 PRO A C 1
ATOM 893 O O . PRO A 1 112 ? 27.720 9.312 -32.047 1.00 53.69 112 PRO A O 1
ATOM 896 N N . SER A 1 113 ? 28.118 7.160 -31.634 1.00 52.44 113 SER A N 1
ATOM 897 C CA . SER A 1 113 ? 29.530 7.180 -32.000 1.00 52.44 113 SER A CA 1
ATOM 898 C C . SER A 1 113 ? 29.654 7.085 -33.534 1.00 52.44 113 SER A C 1
ATOM 900 O O . SER A 1 113 ? 30.322 6.220 -34.082 1.00 52.44 113 SER A O 1
ATOM 902 N N . GLN A 1 114 ? 28.996 8.002 -34.250 1.00 53.09 114 GLN A N 1
ATOM 903 C CA . GLN A 1 114 ? 29.147 8.256 -35.682 1.00 53.09 114 GLN A CA 1
ATOM 904 C C . GLN A 1 114 ? 29.738 9.657 -35.867 1.00 53.09 114 GLN A C 1
ATOM 906 O O . GLN A 1 114 ? 29.107 10.567 -36.384 1.00 53.09 114 GLN A O 1
ATOM 911 N N . SER A 1 115 ? 30.971 9.843 -35.398 1.00 48.19 115 SER A N 1
ATOM 912 C CA . SER A 1 115 ? 31.903 10.818 -35.979 1.00 48.19 115 SER A CA 1
ATOM 913 C C . SER A 1 115 ? 33.316 10.522 -35.479 1.00 48.19 115 SER A C 1
ATOM 915 O O . SER A 1 115 ? 33.893 11.249 -34.676 1.00 48.19 115 SER A O 1
ATOM 917 N N . ARG A 1 116 ? 33.858 9.368 -35.873 1.00 51.09 116 ARG A N 1
ATOM 918 C CA . ARG A 1 116 ? 35.308 9.143 -35.926 1.00 51.09 116 ARG A CA 1
ATOM 919 C C . ARG A 1 116 ? 35.581 7.928 -36.799 1.00 51.09 116 ARG A C 1
ATOM 921 O O . ARG A 1 116 ? 35.586 6.804 -36.311 1.00 51.09 116 ARG A O 1
ATOM 928 N N . ARG A 1 117 ? 35.741 8.200 -38.092 1.00 50.16 117 ARG A N 1
ATOM 929 C CA . ARG A 1 117 ? 36.577 7.512 -39.092 1.00 50.16 117 ARG A CA 1
ATOM 930 C C . ARG A 1 117 ? 35.996 7.858 -40.456 1.00 50.16 117 ARG A C 1
ATOM 932 O O . ARG A 1 117 ? 34.960 7.317 -40.791 1.00 50.16 117 ARG A O 1
ATOM 939 N N . PHE A 1 118 ? 36.597 8.837 -41.128 1.00 44.97 118 PHE A N 1
ATOM 940 C CA . PHE A 1 118 ? 36.802 8.965 -42.583 1.00 44.97 118 PHE A CA 1
ATOM 941 C C . PHE A 1 118 ? 37.230 10.410 -42.886 1.00 44.97 118 PHE A C 1
ATOM 943 O O . PHE A 1 118 ? 36.513 11.161 -43.527 1.00 44.97 118 PHE A O 1
ATOM 950 N N . PHE A 1 119 ? 38.388 10.795 -42.349 1.00 45.59 119 PHE A N 1
ATOM 951 C CA . PHE A 1 119 ? 39.300 11.776 -42.944 1.00 45.59 119 PHE A CA 1
ATOM 952 C C . PHE A 1 119 ? 40.709 11.386 -42.472 1.00 45.59 119 PHE A C 1
ATOM 954 O O . PHE A 1 119 ? 41.342 12.076 -41.681 1.00 45.59 119 PHE A O 1
ATOM 961 N N . GLU A 1 120 ? 41.147 10.193 -42.880 1.00 46.31 120 GLU A N 1
ATOM 962 C CA . GLU A 1 120 ? 42.545 10.025 -43.272 1.00 46.31 120 GLU A CA 1
ATOM 963 C C . GLU A 1 120 ? 42.592 10.380 -44.760 1.00 46.31 120 GLU A C 1
ATOM 965 O O . GLU A 1 120 ? 41.772 9.891 -45.541 1.00 46.31 120 GLU A O 1
ATOM 970 N N . SER A 1 121 ? 43.474 11.319 -45.087 1.00 39.41 121 SER A N 1
ATOM 971 C CA . SER A 1 121 ? 43.703 11.898 -46.412 1.00 39.41 121 SER A CA 1
ATOM 972 C C . SER A 1 121 ? 44.169 10.856 -47.442 1.00 39.41 121 SER A C 1
ATOM 974 O O . SER A 1 121 ? 44.576 9.749 -47.077 1.00 39.41 121 SER A O 1
ATOM 976 N N . PRO A 1 122 ? 44.133 11.203 -48.737 1.00 47.72 122 PRO A N 1
ATOM 977 C CA . PRO A 1 122 ? 45.328 11.801 -49.357 1.00 47.72 122 PRO A CA 1
ATOM 978 C C . PRO A 1 122 ? 45.150 13.266 -49.757 1.00 47.72 122 PRO A C 1
ATOM 980 O O . PRO A 1 122 ? 44.096 13.599 -50.341 1.00 47.72 122 PRO A O 1
#

pLDDT: mean 81.48, std 18.11, range [39.41, 97.5]